Protein AF-A0A5K1CET7-F1 (afdb_monomer)

Secondary structure (DSSP, 8-state):
--GGGT--SHHHHHHHHHTT-TTHHHHHHHSPPP-PPPPTT--S-TTSBGGGTSSBS--GGGHHHHHHTT-

Foldseek 3Di:
DCVVVVQDDPVSLVVCCVVVHPCNVVSVVVDDPDDWAAFDVHFDADPDDVVVVGDDDDPDPCVVVRRVRGD

Solvent-accessible surface area (backbone atoms only — not comparable to full-atom values): 4460 Å² total; per-residue (Å²): 138,50,56,92,76,71,38,79,52,70,65,45,46,52,46,30,59,76,70,61,39,100,55,28,69,61,52,56,67,69,50,73,85,81,87,68,54,78,41,69,91,60,78,89,31,71,86,37,46,34,91,77,70,26,61,25,81,80,55,73,82,56,47,58,62,53,52,68,37,20,110

pLDDT: mean 97.25, std 1.78, range [85.62, 98.5]

Mean predicted aligned error: 2.75 Å

Nearest PDB structures (foldseek):
  7qiz-assembly1_I  TM=9.946E-01  e=6.950E-09  Solanum lycopersicum
  8b2l-assembly1_q3  TM=9.918E-01  e=8.564E-09  Nicotiana tabacum
  8ipa-assembly1_CB  TM=9.796E-01  e=2.433E-08  Triticum aestivum
  9cai-assembly1_CF  TM=9.933E-01  e=9.786E-08  Caenorhabditis elegans
  8q87-assembly1_BF  TM=9.903E-01  e=1.049E-07  Gallus gallus

InterPro domains:
  IPR035808 Large ribosomal subunit protein uL30, eukaryota/archaea [cd01657] (4-71)
  IPR036919 Large ribosomal subunit protein uL30, ferredoxin-like fold domain superfamily [G3DSA:3.30.1390.20] (10-71)
  IPR036919 Large ribosomal subunit protein uL30, ferredoxin-like fold domain superfamily [SSF55129] (4-71)
  IPR039699 Large ribosomal subunit protein uL30 [PTHR11524] (1-71)

Organism: NCBI:txid210225

Sequence (71 aa):
ALGKFGIICIEDLIHEIMTVGPHFKEANNFLWPFKLSAPSGGLKKKRNHYVEGGDAGNREDKINELIRRMN

Structure (mmCIF, N/CA/C/O backbone):
data_AF-A0A5K1CET7-F1
#
_entry.id   AF-A0A5K1CET7-F1
#
loop_
_atom_site.group_PDB
_atom_site.id
_atom_site.type_symbol
_atom_site.label_atom_id
_atom_site.label_alt_id
_atom_site.label_comp_id
_atom_site.label_asym_id
_atom_site.label_entity_id
_atom_site.label_seq_id
_atom_site.pdbx_PDB_ins_code
_atom_site.Cartn_x
_atom_site.Cartn_y
_atom_site.Cartn_z
_atom_site.occupancy
_atom_site.B_iso_or_equiv
_atom_site.auth_seq_id
_atom_site.auth_comp_id
_atom_site.auth_asym_id
_atom_site.auth_atom_id
_atom_site.pdbx_PDB_model_num
ATOM 1 N N . ALA A 1 1 ? -5.237 -1.614 20.843 1.00 85.62 1 ALA A N 1
ATOM 2 C CA . ALA A 1 1 ? -5.373 -0.371 20.049 1.00 85.62 1 ALA A CA 1
ATOM 3 C C . ALA A 1 1 ? -6.637 -0.378 19.187 1.00 85.62 1 ALA A C 1
ATOM 5 O O . ALA A 1 1 ? -7.410 0.566 19.293 1.00 85.62 1 ALA A O 1
ATOM 6 N N . LEU A 1 2 ? -6.885 -1.429 18.392 1.00 97.06 2 LEU A N 1
ATOM 7 C CA . LEU A 1 2 ? -8.019 -1.473 17.457 1.00 97.06 2 LEU A CA 1
ATOM 8 C C . LEU A 1 2 ? -9.267 -2.230 17.944 1.00 97.06 2 LEU A C 1
ATOM 10 O O . LEU A 1 2 ? -10.292 -2.162 17.281 1.00 97.06 2 LEU A O 1
ATOM 14 N N . GLY A 1 3 ? -9.238 -2.872 19.118 1.00 96.62 3 GLY A N 1
ATOM 15 C CA . GLY A 1 3 ? -10.355 -3.713 19.585 1.00 96.62 3 GLY A CA 1
ATOM 16 C C . GLY A 1 3 ? -11.724 -3.016 19.660 1.00 96.62 3 GLY A C 1
ATOM 17 O O . GLY A 1 3 ? -12.743 -3.665 19.465 1.00 96.62 3 GLY A O 1
ATOM 18 N N . LYS A 1 4 ? -11.773 -1.688 19.850 1.00 97.25 4 LYS A N 1
ATOM 19 C CA . LYS A 1 4 ? -13.029 -0.910 19.808 1.00 97.25 4 LYS A CA 1
ATOM 20 C C . LYS A 1 4 ? -13.690 -0.850 18.420 1.00 97.25 4 LYS A C 1
ATOM 22 O O . LYS A 1 4 ? -14.849 -0.472 18.328 1.00 97.25 4 LYS A O 1
ATOM 27 N N . PHE A 1 5 ? -12.944 -1.189 17.370 1.00 97.06 5 PHE A N 1
ATOM 28 C CA . PHE A 1 5 ? -13.389 -1.268 15.977 1.00 97.06 5 PHE A CA 1
ATOM 29 C C . PHE A 1 5 ? -13.678 -2.713 15.539 1.00 97.06 5 PHE A C 1
ATOM 31 O O . PHE A 1 5 ? -13.889 -2.957 14.360 1.00 97.06 5 PHE A O 1
ATOM 38 N N . GLY A 1 6 ? -13.639 -3.680 16.464 1.00 96.81 6 GLY A N 1
ATOM 39 C CA . GLY A 1 6 ? -13.855 -5.097 16.155 1.00 96.81 6 GLY A CA 1
ATOM 40 C C . GLY A 1 6 ? -12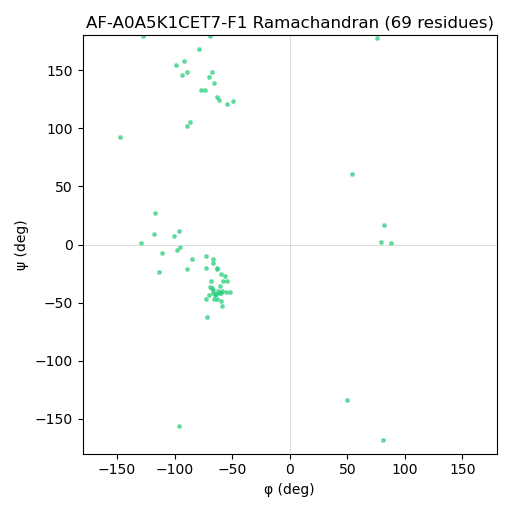.647 -5.824 15.555 1.00 96.81 6 GLY A C 1
ATOM 41 O O . GLY A 1 6 ? -12.753 -7.009 15.283 1.00 96.81 6 GLY A O 1
ATOM 42 N N . ILE A 1 7 ? -11.498 -5.157 15.400 1.00 98.19 7 ILE A N 1
ATOM 43 C CA . ILE A 1 7 ? -10.257 -5.764 14.894 1.00 98.19 7 ILE A CA 1
ATOM 44 C C . ILE A 1 7 ? -9.479 -6.330 16.087 1.00 98.19 7 ILE A C 1
ATOM 46 O O . ILE A 1 7 ? -8.857 -5.571 16.847 1.00 98.19 7 ILE A O 1
ATOM 50 N N . ILE A 1 8 ? -9.548 -7.648 16.282 1.00 97.62 8 ILE A N 1
ATOM 51 C CA . ILE A 1 8 ? -8.991 -8.337 17.456 1.00 97.62 8 ILE A CA 1
ATOM 52 C C . ILE A 1 8 ? -7.816 -9.256 17.118 1.00 97.62 8 ILE A C 1
ATOM 54 O O . ILE A 1 8 ? -6.979 -9.493 17.992 1.00 97.62 8 ILE A O 1
ATOM 58 N N . CYS A 1 9 ? -7.706 -9.721 15.874 1.00 97.81 9 CYS A N 1
ATOM 59 C CA . CYS A 1 9 ? -6.577 -10.520 15.403 1.00 97.81 9 CYS A CA 1
ATOM 60 C C . CYS A 1 9 ? -5.933 -9.957 14.125 1.00 97.81 9 CYS A C 1
ATOM 62 O O . CYS A 1 9 ? -6.316 -8.908 13.601 1.00 97.81 9 CYS A O 1
ATOM 64 N N . ILE A 1 10 ? -4.891 -10.644 13.649 1.00 98.12 10 ILE A N 1
ATOM 65 C CA . ILE A 1 10 ? -4.175 -10.274 12.423 1.00 98.12 10 ILE A CA 1
ATOM 66 C C . ILE A 1 10 ? -5.065 -10.519 11.199 1.00 98.12 10 ILE A C 1
ATOM 68 O O . ILE A 1 10 ? -5.038 -9.726 10.263 1.00 98.12 10 ILE A O 1
ATOM 72 N N . GLU A 1 11 ? -5.878 -11.573 11.211 1.00 98.50 11 GLU A N 1
ATOM 73 C CA . GLU A 1 11 ? -6.807 -11.901 10.130 1.00 98.50 11 GLU A CA 1
ATOM 74 C C . GLU A 1 11 ? -7.851 -10.799 9.931 1.00 98.50 11 GLU A C 1
ATOM 76 O O . GLU A 1 11 ? -8.105 -10.425 8.788 1.00 98.50 11 GLU A O 1
ATOM 81 N N . ASP A 1 12 ? -8.376 -10.213 11.013 1.00 98.31 12 ASP A N 1
ATOM 82 C CA . ASP A 1 12 ? -9.280 -9.059 10.934 1.00 98.31 12 ASP A CA 1
ATOM 83 C C . ASP A 1 12 ? -8.585 -7.857 10.289 1.00 98.31 12 ASP A C 1
ATOM 85 O O . ASP A 1 12 ? -9.167 -7.176 9.450 1.00 98.31 12 ASP A O 1
ATOM 89 N N . LEU A 1 13 ? -7.318 -7.607 10.640 1.00 98.25 13 LEU A N 1
ATOM 90 C CA . LEU A 1 13 ? -6.536 -6.509 10.069 1.00 98.25 13 LEU A CA 1
ATOM 91 C C . LEU A 1 13 ? -6.299 -6.712 8.566 1.00 98.25 13 LEU A C 1
ATOM 93 O O . LEU A 1 13 ? -6.426 -5.769 7.784 1.00 98.25 13 LEU A O 1
ATOM 97 N N . ILE A 1 14 ? -5.966 -7.941 8.161 1.00 98.44 14 ILE A N 1
ATOM 98 C CA . ILE A 1 14 ? -5.802 -8.311 6.751 1.00 98.44 14 ILE A CA 1
ATOM 99 C C . ILE A 1 14 ? -7.131 -8.148 6.014 1.00 98.44 14 ILE A C 1
ATOM 101 O O . ILE A 1 14 ? -7.149 -7.553 4.938 1.00 98.44 14 ILE A O 1
ATOM 105 N N . HIS A 1 15 ? -8.229 -8.650 6.583 1.00 98.44 15 HIS A N 1
ATOM 106 C CA . HIS A 1 15 ? -9.562 -8.552 5.998 1.00 98.44 15 HIS A CA 1
ATOM 107 C C . HIS A 1 15 ? -9.963 -7.091 5.786 1.00 98.44 15 HIS A C 1
ATOM 109 O O . HIS A 1 15 ? -10.244 -6.699 4.657 1.00 98.44 15 HIS A O 1
ATOM 115 N N . GLU A 1 16 ? -9.876 -6.274 6.838 1.00 98.50 16 GLU A N 1
ATOM 116 C CA . GLU A 1 16 ? -10.227 -4.853 6.829 1.00 98.50 16 GLU A CA 1
ATOM 117 C C . GLU A 1 16 ? -9.467 -4.069 5.744 1.00 98.50 16 GLU A C 1
ATOM 119 O O . GLU A 1 16 ? -10.051 -3.237 5.047 1.00 98.50 16 GLU A O 1
ATOM 124 N N . ILE A 1 17 ? -8.170 -4.354 5.558 1.00 98.50 17 ILE A N 1
ATOM 125 C CA . ILE A 1 17 ? -7.340 -3.715 4.525 1.00 98.50 17 ILE A CA 1
ATOM 126 C C . ILE A 1 17 ? -7.693 -4.231 3.126 1.00 98.50 17 ILE A C 1
ATOM 128 O O . ILE A 1 17 ? -7.851 -3.434 2.203 1.00 98.50 17 ILE A O 1
ATOM 132 N N . MET A 1 18 ? -7.819 -5.549 2.956 1.00 98.31 18 MET A N 1
ATOM 133 C CA . MET A 1 18 ? -8.050 -6.179 1.652 1.00 98.31 18 MET A CA 1
ATOM 134 C C . MET A 1 18 ? -9.422 -5.847 1.063 1.00 98.31 18 MET A C 1
ATOM 136 O O . MET A 1 18 ? -9.537 -5.680 -0.149 1.00 98.31 18 MET A O 1
ATOM 140 N N . THR A 1 19 ? -10.461 -5.758 1.895 1.00 98.38 19 THR A N 1
ATOM 141 C CA . THR A 1 19 ? -11.828 -5.453 1.447 1.00 98.38 19 THR A CA 1
ATOM 142 C C . THR A 1 19 ? -12.177 -3.973 1.543 1.00 98.38 19 THR A C 1
ATOM 144 O O . THR A 1 19 ? -13.284 -3.601 1.163 1.00 98.38 19 THR A O 1
ATOM 147 N N . VAL A 1 20 ? -11.261 -3.135 2.044 1.00 98.38 20 VAL A N 1
ATOM 148 C CA . VAL A 1 20 ? -11.494 -1.707 2.316 1.00 98.38 20 VAL A CA 1
ATOM 149 C C . VAL A 1 20 ? -12.718 -1.516 3.218 1.00 98.38 20 VAL A C 1
ATOM 151 O O . VAL A 1 20 ? -13.724 -0.919 2.836 1.00 98.38 20 VAL A O 1
ATOM 154 N N . GLY A 1 21 ? -12.651 -2.093 4.416 1.00 98.06 21 GLY A N 1
ATOM 155 C CA . GLY A 1 21 ? -13.740 -2.043 5.385 1.00 98.06 21 GLY A CA 1
ATOM 156 C C . GLY A 1 21 ? -13.992 -0.644 5.988 1.00 98.06 21 GLY A C 1
ATOM 157 O O . GLY A 1 21 ? -13.308 0.337 5.665 1.00 98.06 21 GLY A O 1
ATOM 158 N N . PRO A 1 22 ? -14.995 -0.524 6.879 1.00 98.25 22 PRO A N 1
ATOM 159 C CA . PRO A 1 22 ? -15.433 0.751 7.461 1.00 98.25 22 PRO A CA 1
ATOM 160 C C . PRO A 1 22 ? -14.371 1.465 8.317 1.00 98.25 22 PRO A C 1
ATOM 162 O O . PRO A 1 22 ? -14.459 2.676 8.518 1.00 98.25 22 PRO A O 1
ATOM 165 N N . HIS A 1 23 ? -13.375 0.736 8.813 1.00 98.19 23 HIS A N 1
ATOM 166 C CA . HIS A 1 23 ? -12.281 1.207 9.658 1.00 98.19 23 HIS A CA 1
ATOM 167 C C . HIS A 1 23 ? -10.913 1.044 8.975 1.00 98.19 23 HIS A C 1
ATOM 169 O O . HIS A 1 23 ? -9.875 0.944 9.639 1.00 98.19 23 HIS A O 1
ATOM 175 N N . PHE A 1 24 ? -10.886 1.063 7.635 1.00 98.44 24 PHE A N 1
ATOM 176 C CA . PHE A 1 24 ? -9.661 0.971 6.835 1.00 98.44 24 PHE A CA 1
ATOM 177 C C . PHE A 1 24 ? -8.594 1.983 7.265 1.00 98.44 24 PHE A C 1
ATOM 179 O O . PHE A 1 24 ? -7.409 1.661 7.335 1.00 98.44 24 PHE A O 1
ATOM 186 N N . LYS A 1 25 ? -8.992 3.224 7.570 1.00 98.31 25 LYS A N 1
ATOM 187 C CA . LYS A 1 25 ? -8.050 4.284 7.953 1.00 98.31 25 LYS A CA 1
ATOM 188 C C . LYS A 1 25 ? -7.337 3.942 9.260 1.00 98.31 25 LYS A C 1
ATOM 190 O O . LYS A 1 25 ? -6.132 4.157 9.381 1.00 98.31 25 LYS A O 1
ATOM 195 N N . GLU A 1 26 ? -8.068 3.425 10.234 1.00 98.25 26 GLU A N 1
ATOM 196 C CA . GLU A 1 26 ? -7.551 3.011 11.530 1.00 98.25 26 GLU A CA 1
ATOM 197 C C . GLU A 1 26 ? -6.676 1.762 11.412 1.00 98.25 26 GLU A C 1
ATOM 199 O O . GLU A 1 26 ? -5.584 1.742 11.979 1.00 98.25 26 GLU A O 1
ATOM 204 N N . ALA A 1 27 ? -7.105 0.772 10.625 1.00 98.38 27 ALA A N 1
ATOM 205 C CA . ALA A 1 27 ? -6.323 -0.419 10.302 1.00 98.38 27 ALA A CA 1
ATOM 206 C C . ALA A 1 27 ? -4.997 -0.071 9.603 1.00 98.38 27 ALA A C 1
ATOM 208 O O . ALA A 1 27 ? -3.928 -0.509 10.028 1.00 98.38 27 ALA A O 1
ATOM 209 N N . ASN A 1 28 ? -5.039 0.780 8.575 1.00 98.06 28 ASN A N 1
ATOM 210 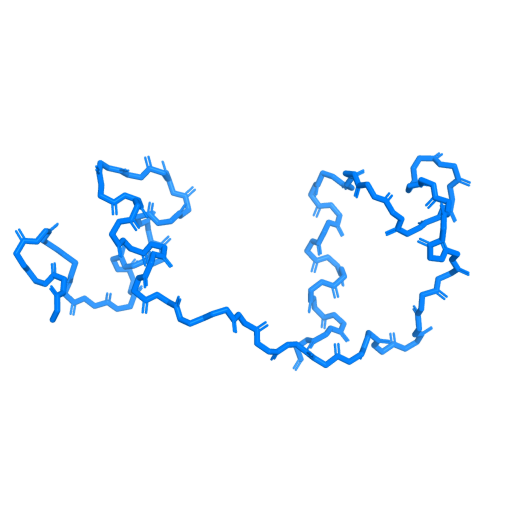C CA . ASN A 1 28 ? -3.856 1.185 7.821 1.00 98.06 28 ASN A CA 1
ATOM 211 C C . ASN A 1 28 ? -2.885 2.022 8.668 1.00 98.06 28 ASN A C 1
ATOM 213 O O . ASN A 1 28 ? -1.681 1.799 8.618 1.00 98.06 28 ASN A O 1
ATOM 217 N N . ASN A 1 29 ? -3.389 2.955 9.482 1.00 97.81 29 ASN A N 1
ATOM 218 C CA . ASN A 1 29 ? -2.541 3.783 10.349 1.00 97.81 29 ASN A CA 1
ATOM 219 C C . ASN A 1 29 ? -1.960 3.018 11.545 1.00 97.81 29 ASN A C 1
ATOM 221 O O . ASN A 1 29 ? -0.992 3.476 12.150 1.00 97.81 29 ASN A O 1
ATOM 225 N N . PHE A 1 30 ? -2.559 1.887 11.921 1.00 97.94 30 PHE A N 1
ATOM 226 C CA . PHE A 1 30 ? -2.008 1.013 12.951 1.00 97.94 30 PHE A CA 1
ATOM 227 C C . PHE A 1 30 ? -0.710 0.336 12.494 1.00 97.94 30 PHE A C 1
ATOM 229 O O . PHE A 1 30 ? 0.176 0.091 13.314 1.00 97.94 30 PHE A O 1
ATOM 236 N N . LEU A 1 31 ? -0.575 0.064 11.194 1.00 97.69 31 LEU A N 1
ATOM 237 C CA . LEU A 1 31 ? 0.638 -0.500 10.617 1.00 97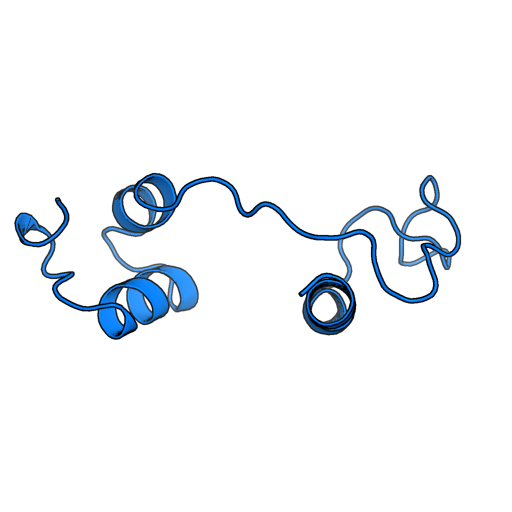.69 31 LEU A CA 1
ATOM 238 C C . LEU A 1 31 ? 1.721 0.571 10.465 1.00 97.69 31 LEU A C 1
ATOM 240 O O . LEU A 1 31 ? 1.499 1.655 9.927 1.00 97.69 31 LEU A O 1
ATOM 244 N N . TRP A 1 32 ? 2.940 0.240 10.891 1.00 97.81 32 TRP A N 1
ATOM 245 C CA . TRP A 1 32 ? 4.103 1.050 10.544 1.00 97.81 32 TRP A CA 1
ATOM 246 C C . TRP A 1 32 ? 4.418 0.885 9.048 1.00 97.81 32 TRP A C 1
ATOM 248 O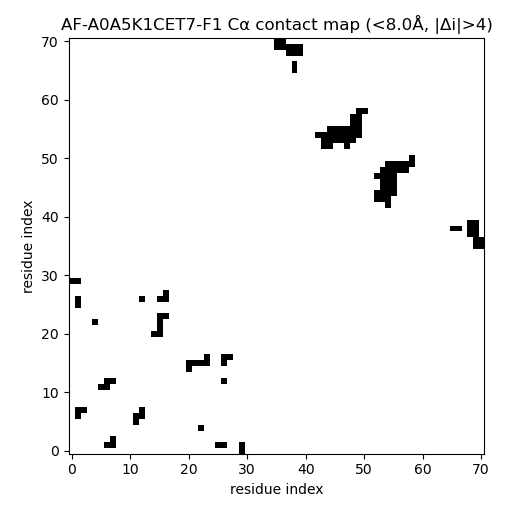 O . TRP A 1 32 ? 4.311 -0.236 8.542 1.00 97.81 32 TRP A O 1
ATOM 258 N N . PRO A 1 33 ? 4.870 1.938 8.337 1.00 98.00 33 PRO A N 1
ATOM 259 C CA . PRO A 1 33 ? 5.304 1.810 6.950 1.00 98.00 33 PRO A CA 1
ATOM 260 C C . PRO A 1 33 ? 6.291 0.653 6.756 1.00 98.00 33 PRO A C 1
ATOM 262 O O . PRO A 1 33 ? 7.344 0.603 7.400 1.00 98.00 33 PRO A O 1
ATOM 265 N N . PHE A 1 34 ? 5.953 -0.280 5.865 1.00 97.25 34 PHE A N 1
ATOM 266 C CA . PHE A 1 34 ? 6.748 -1.485 5.658 1.00 97.25 34 PHE A CA 1
ATOM 267 C C . PHE A 1 34 ? 8.162 -1.142 5.180 1.00 97.25 34 PHE A C 1
ATOM 269 O O . PHE A 1 34 ? 8.358 -0.471 4.165 1.00 97.25 34 PHE A O 1
ATOM 276 N N . LYS A 1 35 ? 9.165 -1.629 5.914 1.00 97.62 35 LYS A N 1
ATOM 277 C CA . LYS A 1 35 ? 10.567 -1.569 5.496 1.00 97.62 35 LYS A CA 1
ATOM 278 C C . LYS A 1 35 ? 10.855 -2.788 4.628 1.00 97.62 35 LYS A C 1
ATOM 280 O O . LYS A 1 35 ? 10.964 -3.891 5.148 1.00 97.62 35 LYS A O 1
ATOM 285 N N . LEU A 1 36 ? 10.960 -2.572 3.323 1.00 97.44 36 LEU A N 1
ATOM 286 C CA . LEU A 1 36 ? 11.240 -3.622 2.346 1.00 97.44 36 LEU A CA 1
ATOM 287 C C . LEU A 1 36 ? 12.723 -3.647 1.960 1.00 97.44 36 LEU A C 1
ATOM 289 O O . LEU A 1 36 ? 13.408 -2.621 2.024 1.00 97.44 36 LEU A O 1
ATOM 293 N N . SER A 1 37 ? 13.212 -4.811 1.531 1.00 97.69 37 SER A N 1
ATOM 294 C CA . SER A 1 37 ? 14.564 -4.955 0.986 1.00 97.69 37 SER A CA 1
ATOM 295 C C . SER A 1 37 ? 14.641 -4.479 -0.473 1.00 97.69 37 SER A C 1
ATOM 297 O O . SER A 1 37 ? 13.627 -4.217 -1.125 1.00 97.69 37 SER A O 1
ATOM 299 N N . ALA A 1 38 ? 15.856 -4.328 -1.008 1.00 97.25 38 ALA A N 1
ATOM 300 C CA . ALA A 1 38 ? 16.023 -4.076 -2.438 1.00 97.25 38 ALA A CA 1
ATOM 301 C C . ALA A 1 38 ? 15.559 -5.309 -3.243 1.00 97.2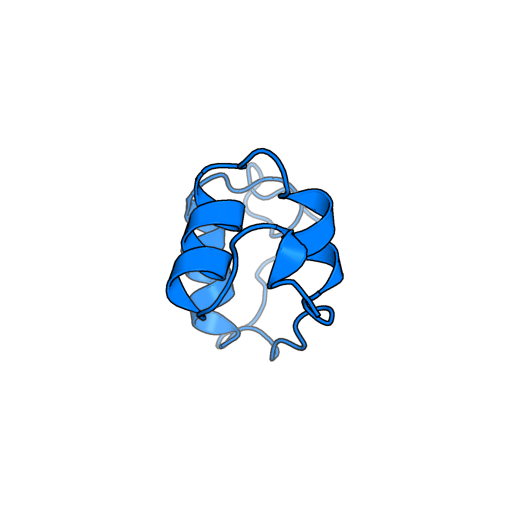5 38 ALA A C 1
ATOM 303 O O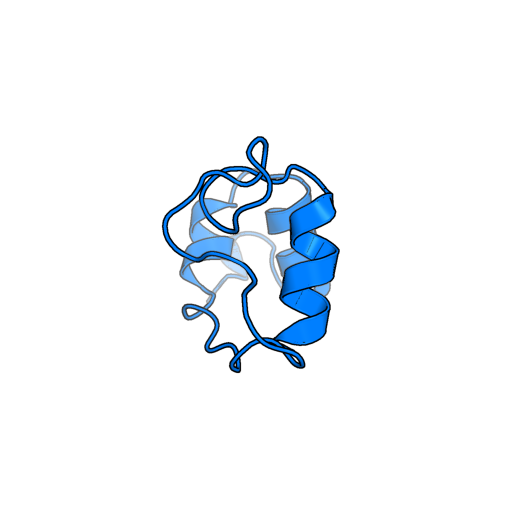 . ALA A 1 38 ? 15.876 -6.429 -2.848 1.00 97.25 38 ALA A O 1
ATOM 304 N N . PRO A 1 39 ? 14.857 -5.140 -4.381 1.00 97.56 39 PRO A N 1
ATOM 305 C CA . PRO A 1 39 ? 14.318 -6.274 -5.122 1.00 97.56 39 PRO A CA 1
ATOM 306 C C . PRO A 1 39 ? 15.439 -7.179 -5.642 1.00 97.56 39 PRO A C 1
ATOM 308 O O . PRO A 1 39 ? 16.326 -6.722 -6.368 1.00 97.56 39 PRO A O 1
ATOM 311 N N . SER A 1 40 ? 15.366 -8.474 -5.337 1.00 97.44 40 SER A N 1
ATOM 312 C CA . SER A 1 40 ? 16.299 -9.494 -5.836 1.00 97.44 40 SER A CA 1
ATOM 313 C C . SER A 1 40 ? 16.373 -9.463 -7.366 1.00 97.44 40 SER A C 1
ATOM 315 O O . SER A 1 40 ? 15.345 -9.597 -8.026 1.00 97.44 40 SER A O 1
ATOM 317 N N . GLY A 1 41 ? 17.555 -9.242 -7.952 1.00 95.88 41 GLY A N 1
ATOM 318 C CA . GLY A 1 41 ? 17.752 -9.049 -9.403 1.00 95.88 41 GLY A CA 1
ATOM 319 C C . GLY A 1 41 ? 17.609 -7.601 -9.906 1.00 95.88 41 GLY A C 1
ATOM 320 O O . GLY A 1 41 ? 17.741 -7.354 -11.100 1.00 95.88 41 GLY A O 1
ATOM 321 N N . GLY A 1 42 ? 17.356 -6.639 -9.013 1.00 96.50 42 GLY A N 1
ATOM 322 C CA . GLY A 1 42 ? 17.357 -5.205 -9.310 1.00 96.50 42 GLY A CA 1
ATOM 323 C C . GLY A 1 42 ? 16.129 -4.678 -10.063 1.00 96.50 42 GLY A C 1
ATOM 324 O O . GLY A 1 42 ? 15.203 -5.406 -10.420 1.00 96.50 42 GLY A O 1
ATOM 325 N N . LEU A 1 43 ? 16.106 -3.367 -10.296 1.00 96.75 43 LEU A N 1
ATOM 326 C CA . LEU A 1 43 ? 15.108 -2.708 -11.147 1.00 96.75 43 LEU A CA 1
ATOM 327 C C . LEU A 1 43 ? 15.654 -2.597 -12.578 1.00 96.75 43 LEU A C 1
ATOM 329 O O . LEU A 1 43 ? 16.850 -2.379 -12.757 1.00 96.75 43 LEU A O 1
ATOM 333 N N . LYS A 1 44 ? 14.787 -2.698 -13.588 1.00 93.62 44 LYS A N 1
ATOM 334 C CA . LYS A 1 44 ? 15.137 -2.536 -15.007 1.00 93.62 44 LYS A CA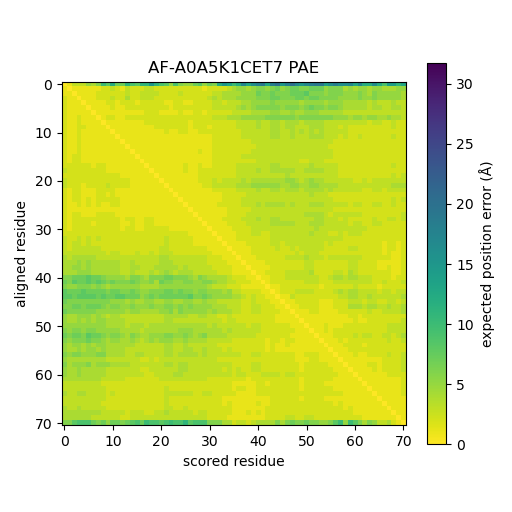 1
ATOM 335 C C . LYS A 1 44 ? 15.436 -1.074 -15.345 1.00 93.62 44 LYS A C 1
ATOM 337 O O . LYS A 1 44 ? 16.544 -0.749 -15.757 1.00 93.62 44 LYS A O 1
ATOM 342 N N . LYS A 1 45 ? 14.450 -0.182 -15.191 1.00 96.19 45 LYS A N 1
ATOM 343 C CA . LYS A 1 45 ? 14.570 1.262 -15.485 1.00 96.19 45 LYS A CA 1
ATOM 344 C C . LYS A 1 45 ? 13.692 2.071 -14.532 1.00 96.19 45 LYS A C 1
ATOM 346 O O . LYS A 1 45 ? 12.529 2.348 -14.814 1.00 96.19 45 LYS A O 1
ATOM 351 N N . LYS A 1 46 ? 14.281 2.514 -13.415 1.00 95.12 46 LYS A N 1
ATOM 352 C CA . LYS A 1 46 ? 13.583 3.208 -12.313 1.00 95.12 46 LYS A CA 1
ATOM 353 C C . LYS A 1 46 ? 12.785 4.452 -12.736 1.00 95.12 46 LYS A C 1
ATOM 355 O O . LYS A 1 46 ? 11.800 4.774 -12.085 1.00 95.12 46 LYS A O 1
ATOM 360 N N . ARG A 1 47 ? 13.233 5.177 -13.767 1.00 96.44 47 ARG A N 1
ATOM 361 C CA . ARG A 1 47 ? 12.628 6.454 -14.191 1.00 96.44 47 ARG A CA 1
ATOM 362 C C . ARG A 1 47 ? 11.506 6.301 -15.223 1.00 96.44 47 ARG A C 1
ATOM 364 O O . ARG A 1 47 ? 10.715 7.222 -15.360 1.00 96.44 47 ARG A O 1
ATOM 371 N N . ASN A 1 48 ? 11.452 5.181 -15.944 1.00 97.56 48 ASN A N 1
ATOM 372 C CA . ASN A 1 48 ? 10.487 4.962 -17.025 1.00 97.56 48 ASN A CA 1
ATOM 373 C C . ASN A 1 48 ? 9.200 4.335 -16.484 1.00 97.56 48 ASN A C 1
ATOM 375 O O . ASN A 1 48 ? 9.254 3.555 -15.527 1.00 97.56 48 ASN A O 1
ATOM 379 N N . HIS A 1 49 ? 8.060 4.641 -17.108 1.00 98.00 49 HIS A N 1
ATOM 380 C CA . HIS A 1 49 ? 6.779 4.059 -16.711 1.00 98.00 49 HIS A CA 1
ATOM 381 C C . HIS A 1 49 ? 6.745 2.551 -17.014 1.00 98.00 49 HIS A C 1
ATOM 383 O O . HIS A 1 49 ? 7.360 2.087 -17.975 1.00 98.00 49 HIS A O 1
ATOM 389 N N . TYR A 1 50 ? 6.024 1.763 -16.213 1.00 97.25 50 TYR A N 1
ATOM 390 C CA . TYR A 1 50 ? 5.967 0.305 -16.359 1.00 97.25 50 TYR A CA 1
ATOM 391 C C . TYR A 1 50 ? 5.447 -0.132 -17.736 1.00 97.25 50 TYR A C 1
ATOM 393 O O . TYR A 1 50 ? 6.026 -1.023 -18.355 1.00 97.25 50 TYR A O 1
ATOM 401 N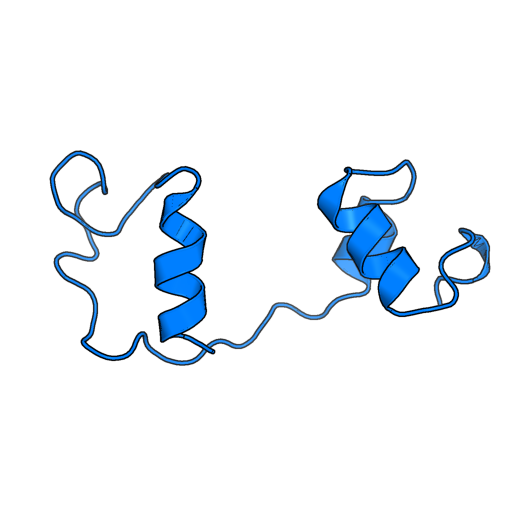 N . VAL A 1 51 ? 4.432 0.564 -18.262 1.00 97.06 51 VAL A N 1
ATOM 402 C CA . VAL A 1 51 ? 3.879 0.318 -19.613 1.00 97.06 51 VAL A CA 1
ATOM 403 C C . VAL A 1 51 ? 4.890 0.565 -20.743 1.00 97.06 51 VAL A C 1
ATOM 405 O O . VAL A 1 51 ? 4.739 0.021 -21.828 1.00 97.06 51 VAL A O 1
ATOM 408 N N . GLU A 1 52 ? 5.952 1.333 -20.480 1.00 97.12 52 GLU A N 1
ATOM 409 C CA . GLU A 1 52 ? 7.057 1.609 -21.412 1.00 97.12 52 GLU A CA 1
ATOM 410 C C . GLU A 1 52 ? 8.256 0.663 -21.186 1.00 97.12 52 GLU A C 1
ATOM 412 O O . GLU A 1 52 ? 9.363 0.899 -21.675 1.00 97.12 52 GLU A O 1
ATOM 417 N N . GLY A 1 53 ? 8.076 -0.393 -20.386 1.00 95.69 53 GLY A N 1
ATOM 418 C CA . GLY A 1 53 ? 9.135 -1.332 -20.012 1.00 95.69 53 GLY A CA 1
ATOM 419 C C . GLY A 1 53 ? 10.034 -0.858 -18.864 1.00 95.69 53 GLY A C 1
ATOM 420 O O . GLY A 1 53 ? 11.137 -1.389 -18.696 1.00 95.69 53 GLY A O 1
ATOM 421 N N . GLY A 1 54 ? 9.598 0.143 -18.093 1.00 97.12 54 GLY A N 1
ATOM 422 C CA . GLY A 1 54 ? 10.277 0.629 -16.893 1.00 97.12 54 GLY A CA 1
ATOM 423 C C . GLY A 1 54 ? 9.754 0.052 -15.579 1.00 97.12 54 GLY A C 1
ATOM 424 O O . GLY A 1 54 ? 9.183 -1.035 -15.536 1.00 97.12 54 GLY A O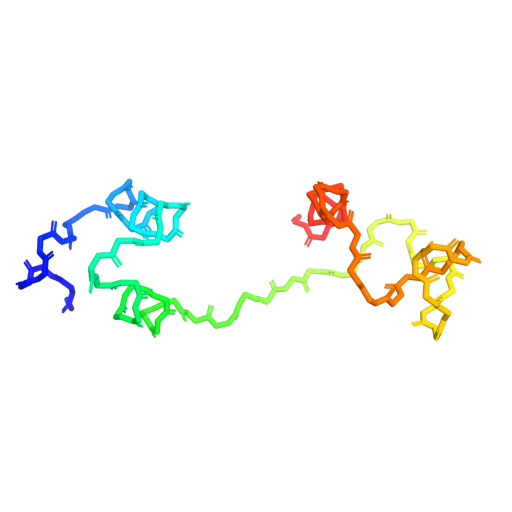 1
ATOM 425 N N . ASP A 1 55 ? 9.975 0.787 -14.488 1.00 97.00 55 ASP A N 1
ATOM 426 C CA . ASP A 1 55 ? 9.633 0.374 -13.121 1.00 97.00 55 ASP A CA 1
ATOM 427 C C . ASP A 1 55 ? 8.832 1.417 -12.319 1.00 97.00 55 ASP A C 1
ATOM 429 O O . ASP A 1 55 ? 8.510 1.183 -11.151 1.00 97.00 55 ASP A O 1
ATOM 433 N N . ALA A 1 56 ? 8.501 2.561 -12.912 1.00 97.25 56 ALA A N 1
ATOM 434 C CA . ALA A 1 56 ? 7.669 3.578 -12.278 1.00 97.25 56 ALA A CA 1
ATOM 435 C C . ALA A 1 56 ? 6.178 3.390 -12.607 1.00 97.25 56 ALA A C 1
ATOM 437 O O . ALA A 1 56 ? 5.824 2.810 -13.632 1.00 97.25 56 ALA A O 1
ATOM 438 N N . GLY A 1 57 ? 5.307 3.946 -11.764 1.00 97.00 57 GLY A N 1
ATOM 439 C CA . GLY A 1 57 ? 3.867 4.010 -12.016 1.00 97.00 57 GLY A CA 1
ATOM 440 C C . GLY A 1 57 ? 3.097 2.728 -11.693 1.00 97.00 57 GLY A C 1
ATOM 441 O O . GLY A 1 57 ? 3.599 1.828 -11.014 1.00 97.00 57 GLY A O 1
ATOM 442 N N . ASN A 1 58 ? 1.844 2.686 -12.148 1.00 97.50 58 ASN A N 1
ATOM 443 C CA . ASN A 1 58 ? 0.922 1.588 -11.871 1.00 97.50 58 ASN A CA 1
ATOM 444 C C . ASN A 1 58 ? 1.291 0.340 -12.690 1.00 97.50 58 ASN A C 1
ATOM 446 O O . ASN A 1 58 ? 1.520 0.428 -13.897 1.00 97.50 58 ASN A O 1
ATOM 450 N N . ARG A 1 59 ? 1.326 -0.819 -12.025 1.00 97.44 59 ARG A N 1
ATOM 451 C CA . ARG A 1 59 ? 1.574 -2.136 -12.637 1.00 97.44 59 ARG A CA 1
ATOM 452 C C . ARG A 1 59 ? 0.388 -3.090 -12.479 1.00 97.44 59 ARG A C 1
ATOM 454 O O . ARG A 1 59 ? 0.544 -4.282 -12.733 1.00 97.44 59 ARG A O 1
ATOM 461 N N . GLU A 1 60 ? -0.749 -2.579 -12.008 1.00 97.50 60 GLU A N 1
ATOM 462 C CA . GLU A 1 60 ? -1.934 -3.364 -11.657 1.00 97.50 60 GLU A CA 1
ATOM 463 C C . GLU A 1 60 ? -1.533 -4.539 -10.747 1.00 97.50 60 GLU A C 1
ATOM 465 O O . GLU A 1 60 ? -0.710 -4.381 -9.839 1.00 97.50 60 GLU A O 1
ATOM 470 N N . ASP A 1 61 ? -2.023 -5.742 -11.026 1.00 97.62 61 ASP A N 1
ATOM 471 C CA . ASP A 1 61 ? -1.750 -6.935 -10.226 1.00 97.62 61 ASP A CA 1
ATOM 472 C C . ASP A 1 61 ? -0.280 -7.392 -10.269 1.00 97.62 61 ASP A C 1
ATOM 474 O O . ASP A 1 61 ? 0.145 -8.215 -9.449 1.00 97.62 61 ASP A O 1
ATOM 478 N N . LYS A 1 62 ? 0.539 -6.858 -11.189 1.00 97.69 62 LYS A N 1
ATOM 479 C CA . LYS A 1 62 ? 1.971 -7.196 -11.296 1.00 97.69 62 LYS A CA 1
ATOM 480 C C . LYS A 1 62 ? 2.817 -6.590 -10.180 1.00 97.69 62 LYS A C 1
ATOM 482 O O . LYS A 1 62 ? 3.970 -6.991 -10.018 1.00 97.69 62 LYS A O 1
ATOM 487 N N . ILE A 1 63 ? 2.268 -5.690 -9.360 1.00 97.94 63 ILE A N 1
ATOM 488 C CA . ILE A 1 63 ? 2.952 -5.215 -8.148 1.00 97.94 63 ILE A CA 1
ATOM 489 C C . ILE A 1 63 ? 3.297 -6.370 -7.193 1.00 97.94 63 ILE A C 1
ATOM 491 O O . ILE A 1 63 ? 4.349 -6.349 -6.558 1.00 97.94 63 ILE A O 1
ATOM 495 N N . ASN A 1 64 ? 2.477 -7.426 -7.164 1.00 97.56 64 ASN A N 1
ATOM 496 C CA . ASN A 1 64 ? 2.693 -8.598 -6.315 1.00 97.56 64 ASN A CA 1
ATOM 497 C C . ASN A 1 64 ? 4.018 -9.318 -6.618 1.00 97.56 64 ASN A C 1
ATOM 499 O O . ASN A 1 64 ? 4.683 -9.806 -5.706 1.00 97.56 64 ASN A O 1
ATOM 503 N N . GLU A 1 65 ? 4.435 -9.364 -7.887 1.00 96.75 65 GLU A N 1
ATOM 504 C CA . GLU A 1 65 ? 5.725 -9.943 -8.281 1.00 96.75 65 GLU A CA 1
ATOM 505 C C . GLU A 1 65 ? 6.898 -9.117 -7.737 1.00 96.75 65 GLU A C 1
ATOM 507 O O . GLU A 1 65 ? 7.891 -9.677 -7.273 1.00 96.75 65 GLU A O 1
ATOM 512 N N . LEU A 1 66 ? 6.773 -7.785 -7.745 1.00 97.31 66 LEU A N 1
ATOM 513 C CA . LEU A 1 66 ? 7.790 -6.898 -7.188 1.00 97.31 66 LEU A CA 1
ATOM 514 C C . LEU A 1 66 ? 7.905 -7.072 -5.670 1.00 97.31 66 LEU A C 1
ATOM 516 O O . LEU A 1 66 ? 9.015 -7.241 -5.174 1.00 97.31 66 LEU A O 1
ATOM 520 N N . ILE A 1 67 ? 6.779 -7.092 -4.950 1.00 97.69 67 ILE A N 1
ATOM 521 C CA . ILE A 1 67 ? 6.766 -7.271 -3.490 1.00 97.69 67 ILE A CA 1
ATOM 522 C C . ILE A 1 67 ? 7.402 -8.608 -3.090 1.00 97.69 67 ILE A C 1
ATOM 524 O O . ILE A 1 67 ? 8.240 -8.636 -2.195 1.00 97.69 67 ILE A O 1
ATOM 528 N N . ARG A 1 68 ? 7.118 -9.703 -3.811 1.00 97.75 68 ARG A N 1
ATOM 529 C CA . ARG A 1 68 ? 7.751 -11.017 -3.566 1.00 97.75 68 ARG A CA 1
ATOM 530 C C . ARG A 1 68 ? 9.273 -11.013 -3.712 1.00 97.75 68 ARG A C 1
ATOM 532 O O . ARG A 1 68 ? 9.927 -11.861 -3.126 1.00 97.75 68 ARG A O 1
ATOM 539 N N . ARG A 1 69 ? 9.839 -10.093 -4.499 1.00 97.56 69 ARG A N 1
ATOM 540 C CA . ARG A 1 69 ? 11.295 -9.948 -4.664 1.00 97.56 69 ARG A CA 1
ATOM 541 C C . ARG A 1 69 ? 11.935 -9.079 -3.579 1.00 97.56 69 ARG A C 1
ATOM 543 O O . ARG A 1 69 ? 13.163 -9.025 -3.538 1.00 97.56 69 ARG A O 1
ATOM 550 N N . MET A 1 70 ? 11.126 -8.364 -2.793 1.00 97.75 70 MET A N 1
ATOM 551 C CA . MET A 1 70 ? 11.543 -7.406 -1.761 1.00 97.75 70 MET A CA 1
ATOM 552 C C . MET A 1 70 ? 11.249 -7.883 -0.325 1.00 97.75 70 MET A C 1
ATOM 554 O O . MET A 1 70 ? 11.689 -7.222 0.623 1.00 97.75 70 MET A O 1
ATOM 558 N N . ASN A 1 71 ? 10.530 -9.000 -0.176 1.00 91.19 71 ASN A N 1
ATOM 559 C CA . ASN A 1 71 ? 10.329 -9.731 1.080 1.00 91.19 71 ASN A CA 1
ATOM 560 C C . ASN A 1 71 ? 11.449 -10.751 1.290 1.00 91.19 71 ASN A C 1
ATOM 562 O O . ASN A 1 71 ? 11.889 -10.878 2.450 1.00 91.19 71 ASN A O 1
#

Radius of gyration: 15.8 Å; Cα contacts (8 Å, |Δi|>4): 63; chains: 1; bounding box: 33×18×42 Å